Protein AF-A0A0U5K2H7-F1 (afdb_monomer_lite)

Sequence (181 aa):
MRWWHLIPIFSFIILRGQCFYCKQKISLYLPVIEFLSGIAFTTFLIYEPIHDLIILLFLTSLIFLTSTDFFSHVIYSYSLLGLFPITLLSIPQNYFYNLIFACILVVSLLLFATFTKTLGIGDIEFLFITCLIWGWYQTLLIIQWSSLIMLFIFVFTRKKKLPFIPALSLVTILCLFIQGC

Secondary structure (DSSP, 8-state):
--GGGG-HHHHHHHTTTB-TTT-PBPPTHHHHHHHHHHHHHHHHTTT-HHHHHHHHHHHHHHHHHHHHHHHHS---THHHHTTHHHHTTS--TTHHHHHHHHHHHHHHHHHHHHHHS-S-HHHHHHHHHHHHHH-HHHHHHHHHHHHHHHHHHHHHH--S---HHHHHHHHHHHHHHHH--

Foldseek 3Di:
DDPQLQQCLSCCVVVVQADPPPRDGHDPLLNVLVVLLVVLLVLVVPPDPLVSVLSNLLSSLLSVQVVCCVPPVDGDLVSLVVSVVSLVVPDDPCQVVLLVLLVVQLVVVVVVCVVPVQDDPVVSSNLSVCSNNPNDVLSVVLVVQLVVVVVVVCVVPVDPDDRSSSSSSVSVSVSSVVVSD

Structure (mmCIF, N/CA/C/O backbone):
data_AF-A0A0U5K2H7-F1
#
_entry.id   AF-A0A0U5K2H7-F1
#
loop_
_atom_site.group_PDB
_atom_site.id
_atom_site.type_symbol
_atom_site.label_atom_id
_atom_site.label_alt_id
_atom_site.label_comp_id
_atom_site.label_asym_id
_atom_site.label_entity_id
_atom_site.label_seq_id
_atom_site.pdbx_PDB_ins_code
_atom_site.Cartn_x
_atom_site.Cartn_y
_atom_site.Cartn_z
_atom_site.occupancy
_atom_site.B_iso_or_equiv
_atom_site.auth_seq_id
_atom_site.auth_comp_id
_atom_site.auth_asym_id
_atom_site.auth_atom_id
_atom_site.pdbx_PDB_model_num
ATOM 1 N N . MET A 1 1 ? -2.118 -22.823 14.299 1.00 48.50 1 MET A N 1
ATOM 2 C CA . MET A 1 1 ? -2.920 -22.001 13.366 1.00 48.50 1 MET A CA 1
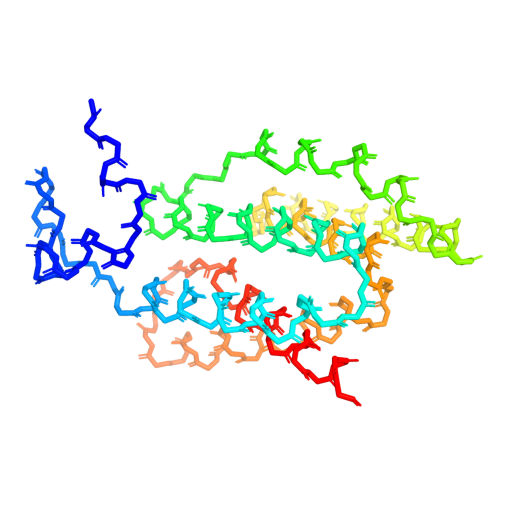ATOM 3 C C . MET A 1 1 ? -3.262 -22.851 12.149 1.00 48.50 1 MET A C 1
ATOM 5 O O . MET A 1 1 ? -2.353 -23.463 11.604 1.00 48.50 1 MET A O 1
ATOM 9 N N . ARG A 1 2 ? -4.538 -22.973 11.756 1.00 43.72 2 ARG A N 1
ATOM 10 C CA . ARG A 1 2 ? -4.912 -23.656 10.500 1.00 43.72 2 ARG A CA 1
ATOM 11 C C . ARG A 1 2 ? -4.717 -22.694 9.322 1.00 43.72 2 ARG A C 1
ATOM 13 O O . ARG A 1 2 ? -5.116 -21.540 9.414 1.00 43.72 2 ARG A O 1
ATOM 20 N N . TRP A 1 3 ? -4.142 -23.192 8.230 1.00 48.91 3 TRP A N 1
ATOM 21 C CA . TRP A 1 3 ? -3.757 -22.445 7.021 1.00 48.91 3 TRP A CA 1
ATOM 22 C C . TRP A 1 3 ? -4.916 -21.649 6.398 1.00 48.91 3 TRP A C 1
ATOM 24 O O . TRP A 1 3 ? -4.730 -20.548 5.902 1.00 48.91 3 TRP A O 1
ATOM 34 N N . TRP A 1 4 ? -6.138 -22.161 6.531 1.00 56.34 4 TRP A N 1
ATOM 35 C CA . TRP A 1 4 ? -7.368 -21.557 6.016 1.00 56.34 4 TRP A CA 1
ATOM 36 C C . TRP A 1 4 ? -7.758 -20.238 6.706 1.00 56.34 4 TRP A C 1
ATOM 38 O O . TRP A 1 4 ? -8.581 -19.501 6.178 1.00 56.34 4 TRP A O 1
ATOM 48 N N . HIS A 1 5 ? -7.180 -19.915 7.871 1.00 49.59 5 HIS A N 1
ATOM 49 C CA . HIS A 1 5 ? -7.386 -18.615 8.526 1.00 49.59 5 HIS A CA 1
ATOM 50 C C . HIS A 1 5 ? -6.568 -17.481 7.898 1.00 49.59 5 HIS A C 1
ATOM 52 O O . HIS A 1 5 ? -6.837 -16.323 8.194 1.00 49.59 5 HIS A O 1
ATOM 58 N N . LEU A 1 6 ? -5.579 -17.804 7.061 1.00 50.88 6 LEU A N 1
ATOM 59 C CA . LEU A 1 6 ? -4.718 -16.825 6.394 1.00 50.88 6 LEU A CA 1
ATOM 60 C C . LEU A 1 6 ? -5.315 -16.306 5.080 1.00 50.88 6 LEU A C 1
ATOM 62 O O . LEU A 1 6 ? -4.703 -15.448 4.460 1.00 50.88 6 LEU A O 1
ATOM 66 N N . ILE A 1 7 ? -6.478 -16.822 4.657 1.00 58.00 7 ILE A N 1
ATOM 67 C CA . ILE A 1 7 ? -7.188 -16.402 3.441 1.00 58.00 7 ILE A CA 1
ATOM 68 C C . ILE A 1 7 ? -8.432 -15.609 3.884 1.00 58.00 7 ILE A C 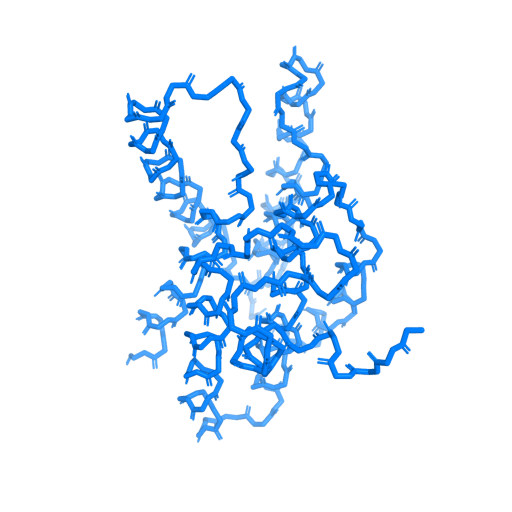1
ATOM 70 O O . ILE A 1 7 ? -9.434 -16.225 4.274 1.00 58.00 7 ILE A O 1
ATOM 74 N N . PRO A 1 8 ? -8.377 -14.265 3.937 1.00 58.19 8 PRO A N 1
ATOM 75 C CA . PRO A 1 8 ? -9.429 -13.445 4.531 1.00 58.19 8 PRO A CA 1
ATOM 76 C C . PRO A 1 8 ? -10.806 -13.614 3.869 1.00 58.19 8 PRO A C 1
ATOM 78 O O . PRO A 1 8 ? -11.785 -13.688 4.601 1.00 58.19 8 PRO A O 1
ATOM 81 N N . ILE A 1 9 ? -10.927 -13.787 2.548 1.00 63.50 9 ILE A N 1
ATOM 82 C CA . ILE A 1 9 ? -12.222 -14.033 1.875 1.00 63.50 9 ILE A CA 1
ATOM 83 C C . ILE A 1 9 ? -12.810 -15.374 2.301 1.00 63.50 9 ILE A C 1
ATOM 85 O O . ILE A 1 9 ? -13.967 -15.458 2.724 1.00 63.50 9 ILE A O 1
ATOM 89 N N . PHE A 1 10 ? -12.012 -16.437 2.196 1.00 61.78 10 PHE A N 1
ATOM 90 C CA . PHE A 1 10 ? -12.476 -17.792 2.486 1.00 61.78 10 PHE A CA 1
ATOM 91 C C . PHE A 1 10 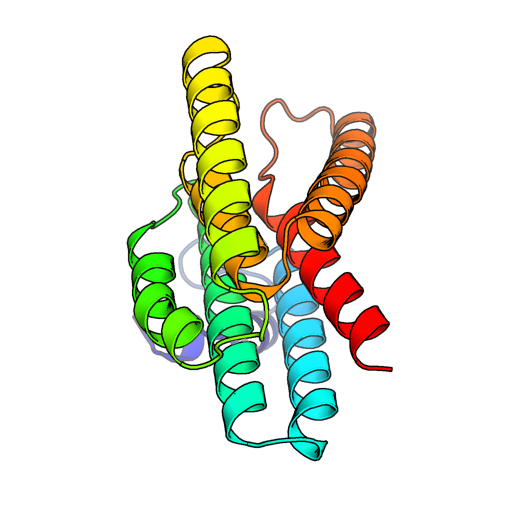? -12.832 -17.934 3.967 1.00 61.78 10 PHE A C 1
ATOM 93 O O . PHE A 1 10 ? -13.872 -18.491 4.321 1.00 61.78 10 PHE A O 1
ATOM 100 N N . SER A 1 11 ? -12.009 -17.353 4.839 1.00 59.97 11 SER A N 1
ATOM 101 C CA . SER A 1 11 ? -12.279 -17.296 6.270 1.00 59.97 11 SER A CA 1
ATOM 102 C C . SER A 1 11 ? -13.465 -16.378 6.602 1.00 59.97 11 SER A C 1
ATOM 104 O O . SER A 1 11 ? -14.282 -16.744 7.437 1.00 59.97 11 SER A O 1
ATOM 106 N N . PHE A 1 12 ? -13.672 -15.249 5.921 1.00 64.69 12 PHE A N 1
ATOM 107 C CA . PHE A 1 12 ? -14.841 -14.390 6.142 1.00 64.69 12 PHE A CA 1
ATOM 108 C C . PHE A 1 12 ? -16.156 -15.111 5.816 1.00 64.69 12 PHE A C 1
ATOM 110 O O . PHE A 1 12 ? -17.103 -15.034 6.603 1.00 64.69 12 PHE A O 1
ATOM 117 N N . ILE A 1 13 ? -16.206 -15.846 4.699 1.00 67.19 13 ILE A N 1
ATOM 118 C CA . ILE A 1 13 ? -17.388 -16.612 4.273 1.00 67.19 13 ILE A CA 1
ATOM 119 C C . ILE A 1 13 ? -17.659 -17.770 5.243 1.00 67.19 13 ILE A C 1
ATOM 121 O O . ILE A 1 13 ? -18.781 -17.922 5.728 1.00 67.19 13 ILE A O 1
ATOM 125 N N . ILE A 1 14 ? -16.629 -18.553 5.583 1.00 63.09 14 ILE A N 1
ATOM 126 C CA . ILE A 1 14 ? -16.757 -19.709 6.486 1.00 63.09 14 ILE A CA 1
ATOM 127 C C . ILE A 1 14 ? -17.110 -19.266 7.909 1.00 63.09 14 ILE A C 1
ATOM 129 O O . ILE A 1 14 ? -17.914 -19.911 8.583 1.00 63.09 14 ILE A O 1
ATOM 133 N N . LEU A 1 15 ? -16.538 -18.155 8.370 1.00 62.62 15 LEU A N 1
ATOM 134 C CA . LEU A 1 15 ? -16.737 -17.655 9.724 1.00 62.62 15 LEU A CA 1
ATOM 135 C C . LEU A 1 15 ? -17.829 -16.580 9.846 1.00 62.62 15 LEU A C 1
ATOM 137 O O . LEU A 1 15 ? -17.969 -15.966 10.905 1.00 62.62 15 LEU A O 1
ATOM 141 N N . ARG A 1 16 ? -18.628 -16.365 8.787 1.00 64.44 16 ARG A N 1
ATOM 142 C CA . ARG A 1 16 ? -19.750 -15.403 8.741 1.00 64.44 16 ARG A CA 1
ATOM 143 C C . ARG A 1 16 ? -19.369 -14.009 9.263 1.00 64.44 16 ARG A C 1
ATOM 145 O O . ARG A 1 16 ? -20.122 -13.373 10.001 1.00 64.44 16 ARG A O 1
ATOM 152 N N . GLY A 1 17 ? -18.173 -13.550 8.904 1.00 60.66 17 GLY A N 1
ATOM 153 C CA . GLY A 1 17 ? -17.656 -12.237 9.281 1.00 60.66 17 GLY A CA 1
ATOM 154 C C . GLY A 1 17 ? -17.244 -12.070 10.745 1.00 60.66 17 GLY A C 1
ATOM 155 O O . GLY A 1 17 ? -17.169 -10.937 11.223 1.00 60.66 17 GLY A O 1
ATOM 156 N N . GLN A 1 18 ? -16.961 -13.156 11.472 1.00 61.28 18 GLN A N 1
ATOM 157 C CA . GLN A 1 18 ? -16.431 -13.102 12.840 1.00 61.28 18 GLN A CA 1
ATOM 158 C C . GLN A 1 18 ? -15.131 -13.901 12.964 1.00 61.28 18 GLN A C 1
ATOM 160 O O . GLN A 1 18 ? -15.014 -14.998 12.440 1.00 61.28 18 GLN A O 1
ATOM 165 N N . CYS A 1 19 ? -14.129 -13.380 13.672 1.00 64.69 19 CYS A N 1
ATOM 166 C CA . CYS A 1 19 ? -12.894 -14.131 13.913 1.00 64.69 19 CYS A CA 1
ATOM 167 C C . CYS A 1 19 ? -13.164 -15.376 14.787 1.00 64.69 19 CYS A C 1
ATOM 169 O O . CYS A 1 19 ? -13.828 -15.269 15.816 1.00 64.69 19 CYS A O 1
ATOM 171 N N . PHE A 1 20 ? -12.601 -16.539 14.427 1.00 56.91 20 PHE A N 1
ATOM 172 C CA . PHE A 1 20 ? -12.792 -17.811 15.150 1.00 56.91 20 PHE A CA 1
ATOM 173 C C . PHE A 1 20 ? -12.400 -17.720 16.627 1.00 56.91 20 PHE A C 1
ATOM 175 O O . PHE A 1 20 ? -13.109 -18.200 17.505 1.00 56.91 20 PHE A O 1
ATOM 182 N N . TYR A 1 21 ? -11.239 -17.109 16.873 1.00 57.16 21 TYR A N 1
ATOM 183 C CA . TYR A 1 21 ? -10.605 -17.058 18.185 1.00 57.16 21 TYR A CA 1
ATOM 184 C C . TYR A 1 21 ? -11.088 -15.857 18.996 1.00 57.16 21 TYR A C 1
ATOM 186 O O . TYR A 1 21 ? -11.354 -15.977 20.188 1.00 57.16 21 TYR A O 1
ATOM 194 N N . CYS A 1 22 ? -11.233 -14.703 18.344 1.00 63.62 22 CYS A N 1
ATOM 195 C CA . CYS A 1 22 ? -11.463 -13.433 19.032 1.00 63.62 22 CYS A CA 1
ATOM 196 C C . CYS A 1 22 ? -12.937 -12.995 19.020 1.00 63.62 22 CYS A C 1
ATOM 198 O O . CYS A 1 22 ? -13.276 -12.015 19.676 1.00 63.62 22 CYS A O 1
ATOM 200 N N . LYS A 1 23 ? -13.798 -13.648 18.218 1.00 61.16 23 LYS A N 1
ATOM 201 C CA . LYS A 1 23 ? -15.206 -13.280 17.936 1.00 61.16 23 LYS A CA 1
ATOM 202 C C . LYS A 1 23 ? -15.449 -11.824 17.507 1.00 61.16 23 LYS A C 1
ATOM 204 O O . LYS A 1 23 ? -16.594 -11.391 17.394 1.00 61.16 23 LYS A O 1
ATOM 209 N N . GLN A 1 24 ? -14.396 -11.058 17.233 1.00 63.06 24 GLN A N 1
ATOM 210 C CA . GLN A 1 24 ? -14.516 -9.711 16.691 1.00 63.06 24 GLN A CA 1
ATOM 211 C C . GLN A 1 24 ? -15.080 -9.752 15.273 1.00 63.06 24 GLN A C 1
ATOM 213 O O . GLN A 1 24 ? -14.739 -10.635 14.481 1.00 63.06 24 GLN A O 1
ATOM 218 N N . LYS A 1 25 ? -15.932 -8.769 14.962 1.00 63.16 25 LYS A N 1
ATOM 219 C CA . LYS A 1 25 ? -16.461 -8.563 13.614 1.00 63.16 25 LYS A CA 1
ATOM 220 C C . LYS A 1 25 ? -15.324 -8.147 12.686 1.00 63.16 25 LYS A C 1
ATOM 222 O O . LYS A 1 25 ? -14.645 -7.156 12.945 1.00 63.16 25 LYS A O 1
ATOM 227 N N . ILE A 1 26 ? -15.149 -8.902 11.612 1.00 65.62 26 ILE A N 1
ATOM 228 C CA . ILE A 1 26 ? -14.211 -8.588 10.539 1.00 65.62 26 ILE A CA 1
ATOM 229 C C . ILE A 1 26 ? -14.859 -7.498 9.685 1.00 65.62 26 ILE A C 1
ATOM 231 O O . ILE A 1 26 ? -16.040 -7.596 9.342 1.00 65.62 26 ILE A O 1
ATOM 235 N N . SER A 1 27 ? -14.127 -6.429 9.375 1.00 67.38 27 SER A N 1
ATOM 236 C CA . SER A 1 27 ? -14.658 -5.384 8.503 1.00 67.38 27 SER A CA 1
ATOM 237 C C . SER A 1 27 ? -14.799 -5.913 7.076 1.00 67.38 27 SER A C 1
ATOM 239 O O . SER A 1 27 ? -13.935 -6.631 6.582 1.00 67.38 27 SER A O 1
ATOM 241 N N . LEU A 1 28 ? -15.878 -5.517 6.391 1.00 67.81 28 LEU A N 1
ATOM 242 C CA . LEU A 1 28 ? -16.112 -5.844 4.974 1.00 67.81 28 LEU A CA 1
ATOM 243 C C . LEU A 1 28 ? -15.032 -5.280 4.040 1.00 67.81 28 LEU A C 1
ATOM 245 O O . LEU A 1 28 ? -14.942 -5.659 2.882 1.00 67.81 28 LEU A O 1
ATOM 249 N N . TYR A 1 29 ? -14.198 -4.386 4.552 1.00 66.88 29 TYR A N 1
ATOM 250 C CA . TYR A 1 29 ? -13.118 -3.752 3.824 1.00 66.88 29 TYR A CA 1
ATOM 251 C C . TYR A 1 29 ? -12.045 -4.742 3.337 1.00 66.88 29 TYR A C 1
ATOM 253 O O . TYR A 1 29 ? -11.622 -4.685 2.186 1.00 66.88 29 TYR A O 1
ATOM 261 N N . LEU A 1 30 ? -11.652 -5.686 4.196 1.00 67.69 30 LEU A N 1
ATOM 262 C CA . LEU A 1 30 ? -10.643 -6.708 3.897 1.00 67.69 30 LEU A CA 1
ATOM 263 C C . LEU A 1 30 ? -11.053 -7.650 2.753 1.00 67.69 30 LEU A C 1
ATOM 265 O O . LEU A 1 30 ? -10.292 -7.756 1.793 1.00 67.69 30 LEU A O 1
ATOM 269 N N . PRO A 1 31 ? -12.245 -8.287 2.786 1.00 70.25 31 PRO A N 1
ATOM 270 C CA . PRO A 1 31 ? -12.669 -9.139 1.681 1.00 70.25 31 PRO A CA 1
ATOM 271 C C . PRO A 1 31 ? -12.871 -8.351 0.380 1.00 70.25 31 PRO A C 1
ATOM 273 O O . PRO A 1 31 ? -12.675 -8.912 -0.691 1.00 70.25 31 PRO A O 1
ATOM 276 N N . VAL A 1 32 ? -13.211 -7.056 0.442 1.00 74.81 32 VAL A N 1
ATOM 277 C CA . VAL A 1 32 ? -13.309 -6.204 -0.757 1.00 74.81 32 VAL A CA 1
ATOM 278 C C . VAL A 1 32 ? -11.935 -5.954 -1.386 1.00 74.81 32 VAL A C 1
ATOM 280 O O . VAL A 1 32 ? -11.808 -6.104 -2.598 1.00 74.81 32 VAL A O 1
ATOM 283 N N . ILE A 1 33 ? -10.901 -5.625 -0.601 1.00 71.00 33 ILE A N 1
ATOM 284 C CA . ILE A 1 33 ? -9.525 -5.481 -1.121 1.00 71.00 33 ILE A CA 1
ATOM 285 C C . ILE A 1 33 ? -9.041 -6.779 -1.755 1.00 71.00 33 ILE A C 1
ATOM 287 O O . ILE A 1 33 ? -8.479 -6.768 -2.849 1.00 71.00 33 ILE A O 1
ATOM 291 N N . GLU A 1 34 ? -9.234 -7.899 -1.067 1.00 72.31 34 GLU A N 1
ATOM 292 C CA . GLU A 1 34 ? -8.769 -9.199 -1.545 1.00 72.31 34 GLU A CA 1
ATOM 293 C C . GLU A 1 34 ? -9.509 -9.611 -2.829 1.00 72.31 34 GLU A C 1
ATOM 295 O O . GLU A 1 34 ? -8.918 -10.173 -3.746 1.00 72.31 34 GLU A O 1
ATOM 300 N N . PHE A 1 35 ? -10.790 -9.252 -2.954 1.00 77.06 35 PHE A N 1
ATOM 301 C CA . PHE A 1 35 ? -11.555 -9.511 -4.168 1.00 77.06 35 PHE A CA 1
ATOM 302 C C . PHE A 1 35 ? -11.090 -8.624 -5.330 1.00 77.06 35 PHE A C 1
ATOM 304 O O . PHE A 1 35 ? -10.869 -9.120 -6.431 1.00 77.06 35 PHE A O 1
ATOM 311 N N . LEU A 1 36 ? -10.885 -7.325 -5.084 1.00 77.31 36 LEU A N 1
ATOM 312 C CA . LEU A 1 36 ? -10.402 -6.385 -6.100 1.00 77.31 36 LEU A CA 1
ATOM 313 C C . LEU A 1 36 ? -8.989 -6.725 -6.583 1.00 77.31 36 LEU A C 1
ATOM 315 O O . LEU A 1 36 ? -8.713 -6.638 -7.774 1.00 77.31 36 LEU A O 1
ATOM 319 N N . SER A 1 37 ? -8.105 -7.141 -5.679 1.00 72.31 37 SER A N 1
ATOM 320 C CA . SER A 1 37 ? -6.759 -7.606 -6.034 1.00 72.31 37 SER A CA 1
ATOM 321 C C . SER A 1 37 ? -6.786 -8.932 -6.799 1.00 72.31 37 SER A C 1
ATOM 323 O O . SER A 1 37 ? -6.024 -9.088 -7.750 1.00 72.31 37 SER A O 1
ATOM 325 N N . GLY A 1 38 ? -7.703 -9.848 -6.463 1.00 72.81 38 GLY A N 1
ATOM 326 C CA . GLY A 1 38 ? -7.961 -11.052 -7.254 1.00 72.81 38 GLY A CA 1
ATOM 327 C C . GLY A 1 38 ? -8.426 -10.737 -8.680 1.00 72.81 38 GLY A C 1
ATOM 328 O O . GLY A 1 38 ? -7.905 -11.315 -9.632 1.00 72.81 38 GLY A O 1
ATOM 329 N N . ILE A 1 39 ? -9.344 -9.775 -8.846 1.00 76.81 39 ILE A N 1
ATOM 330 C CA . ILE A 1 39 ? -9.773 -9.308 -10.175 1.00 76.81 39 ILE A CA 1
ATOM 331 C C . ILE A 1 39 ? -8.596 -8.687 -10.926 1.00 76.81 39 ILE A C 1
ATOM 333 O O . ILE A 1 39 ? -8.353 -9.073 -12.068 1.00 76.81 39 ILE A O 1
ATOM 337 N N . ALA A 1 40 ? -7.846 -7.784 -10.282 1.00 71.12 40 ALA A N 1
ATOM 338 C CA . ALA A 1 40 ? -6.682 -7.142 -10.887 1.00 71.12 40 ALA A CA 1
ATOM 339 C C . ALA A 1 40 ? -5.701 -8.199 -11.411 1.00 71.12 40 ALA A C 1
ATOM 341 O O . ALA A 1 40 ? -5.263 -8.141 -12.555 1.00 71.12 40 ALA A O 1
ATOM 342 N N . PHE A 1 41 ? -5.430 -9.238 -10.623 1.00 71.25 41 PHE A N 1
ATOM 343 C CA . PHE A 1 41 ? -4.578 -10.335 -11.063 1.00 71.25 41 PHE A CA 1
ATOM 344 C C . PHE A 1 41 ? -5.117 -11.054 -12.308 1.00 71.25 41 PHE A C 1
ATOM 346 O O . PHE A 1 41 ? -4.377 -11.248 -13.271 1.00 71.25 41 PHE A O 1
ATOM 353 N N . THR A 1 42 ? -6.406 -11.411 -12.329 1.00 71.75 42 THR A N 1
ATOM 354 C CA . THR A 1 42 ? -6.999 -12.081 -13.500 1.00 71.75 42 THR A CA 1
ATOM 355 C C . THR A 1 42 ? -6.976 -11.224 -14.762 1.00 71.75 42 THR A C 1
ATOM 357 O O . THR A 1 42 ? -6.852 -11.775 -15.851 1.00 71.75 42 THR A O 1
ATOM 360 N N . THR A 1 43 ? -7.063 -9.896 -14.633 1.00 71.00 43 THR A N 1
ATOM 361 C CA . THR A 1 43 ? -6.984 -8.982 -15.778 1.00 71.00 43 THR A CA 1
ATOM 362 C C . THR A 1 43 ? -5.560 -8.818 -16.305 1.00 71.00 43 THR A C 1
ATOM 364 O O . THR A 1 43 ? -5.388 -8.652 -17.508 1.00 71.00 43 THR A O 1
ATOM 367 N N . PHE A 1 44 ? -4.542 -8.899 -15.439 1.00 66.56 44 PHE A N 1
ATOM 368 C CA . PHE A 1 44 ? -3.142 -8.715 -15.843 1.00 66.56 44 PHE A CA 1
ATOM 369 C C . PHE A 1 44 ? -2.499 -9.968 -16.449 1.00 66.56 44 PHE A C 1
ATOM 371 O O . PHE A 1 44 ? -1.702 -9.813 -17.364 1.00 66.56 44 PHE A O 1
ATOM 378 N N . LEU A 1 45 ? -2.942 -11.177 -16.067 1.00 67.19 45 LEU A N 1
ATOM 379 C CA . LEU A 1 45 ? -2.448 -12.492 -16.540 1.00 67.19 45 LEU A CA 1
ATOM 380 C C . LEU A 1 45 ? -2.393 -12.717 -18.071 1.00 67.19 45 LEU A C 1
ATOM 382 O O . LEU A 1 45 ? -1.995 -13.789 -18.529 1.00 67.19 45 LEU A O 1
ATOM 386 N N . ILE A 1 46 ? -2.870 -11.762 -18.864 1.00 63.97 46 ILE A N 1
ATOM 387 C CA . ILE A 1 46 ? -3.046 -11.864 -20.311 1.00 63.97 46 ILE A CA 1
ATOM 388 C C . ILE A 1 46 ? -1.835 -11.283 -21.068 1.00 63.97 46 ILE A C 1
ATOM 390 O O . ILE A 1 46 ? -1.652 -11.611 -22.240 1.00 63.97 46 ILE A O 1
ATOM 394 N N . TYR A 1 47 ? -0.997 -10.456 -20.428 1.00 60.94 47 TYR A N 1
ATOM 395 C CA . TYR A 1 47 ? 0.012 -9.652 -21.128 1.00 60.94 47 TYR A CA 1
ATOM 396 C C . TYR A 1 47 ? 1.429 -10.244 -21.081 1.00 60.94 47 TYR A C 1
ATOM 398 O O . TYR A 1 47 ? 1.970 -10.544 -22.144 1.00 60.94 47 TYR A O 1
ATOM 406 N N . GLU A 1 48 ? 2.037 -10.449 -19.901 1.00 63.28 48 GLU A N 1
ATOM 407 C CA . GLU A 1 48 ? 3.395 -11.014 -19.787 1.00 63.28 48 GLU A CA 1
ATOM 408 C C . GLU A 1 48 ? 3.652 -11.756 -18.455 1.00 63.28 48 GLU A C 1
ATOM 410 O O . GLU A 1 48 ? 3.657 -11.141 -17.387 1.00 63.28 48 GLU A O 1
ATOM 415 N N . PRO A 1 49 ? 4.057 -13.042 -18.480 1.00 63.97 49 PRO A N 1
ATOM 416 C CA . PRO A 1 49 ? 4.095 -13.888 -17.282 1.00 63.97 49 PRO A CA 1
ATOM 417 C C . PRO A 1 49 ? 5.082 -13.426 -16.197 1.00 63.97 49 PRO A C 1
ATOM 419 O O . PRO A 1 49 ? 4.879 -13.709 -15.017 1.00 63.97 49 PRO A O 1
ATOM 422 N N . ILE A 1 50 ? 6.166 -12.734 -16.570 1.00 63.75 50 ILE A N 1
ATOM 423 C CA . ILE A 1 50 ? 7.190 -12.272 -15.620 1.00 63.75 50 ILE A CA 1
ATOM 424 C C . ILE A 1 50 ? 6.732 -10.988 -14.920 1.00 63.75 50 ILE A C 1
ATOM 426 O O . ILE A 1 50 ? 6.841 -10.896 -13.699 1.00 63.75 50 ILE A O 1
ATOM 430 N N . HIS A 1 51 ? 6.182 -10.02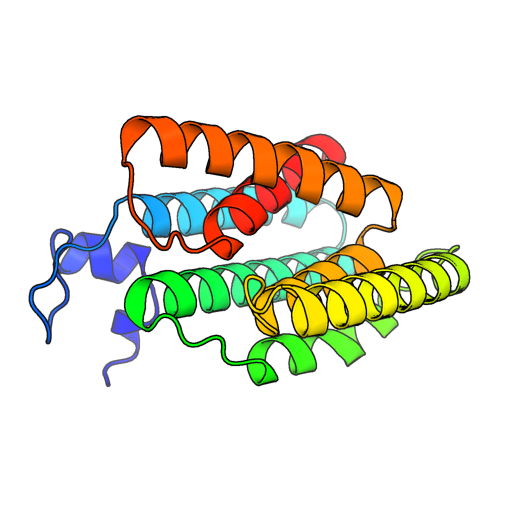2 -15.661 1.00 65.19 51 HIS A N 1
ATOM 431 C CA . HIS A 1 51 ? 5.613 -8.805 -15.078 1.00 65.19 51 HIS A CA 1
ATOM 432 C C . HIS A 1 51 ? 4.386 -9.118 -14.205 1.00 65.19 51 HIS A C 1
ATOM 434 O O . HIS A 1 51 ? 4.250 -8.559 -13.112 1.00 65.19 51 HIS A O 1
ATOM 440 N N . ASP A 1 52 ? 3.568 -10.087 -14.614 1.00 64.38 52 ASP A N 1
ATOM 441 C CA . ASP A 1 52 ? 2.373 -10.515 -13.883 1.00 64.38 52 ASP A CA 1
ATOM 442 C C . ASP A 1 52 ? 2.706 -11.146 -12.523 1.00 64.38 52 ASP A C 1
ATOM 444 O O . ASP A 1 52 ? 2.016 -10.902 -11.530 1.00 64.38 52 ASP A O 1
ATOM 448 N N . LEU A 1 53 ? 3.806 -11.906 -12.432 1.00 64.94 53 LEU A N 1
ATOM 449 C CA . LEU A 1 53 ? 4.291 -12.478 -11.168 1.00 64.94 53 LEU A CA 1
ATOM 450 C C . LEU A 1 53 ? 4.718 -11.400 -10.163 1.00 64.94 53 LEU A C 1
ATOM 452 O O . LEU A 1 53 ? 4.498 -11.549 -8.961 1.00 64.94 53 LEU A O 1
ATOM 456 N N . ILE A 1 54 ? 5.312 -10.307 -10.643 1.00 66.12 54 ILE A N 1
ATOM 457 C CA . ILE A 1 54 ? 5.773 -9.196 -9.800 1.00 66.12 54 ILE A CA 1
ATOM 458 C C . ILE A 1 54 ? 4.576 -8.429 -9.243 1.00 66.12 54 ILE A C 1
ATOM 460 O O . ILE A 1 54 ? 4.519 -8.153 -8.044 1.00 66.12 54 ILE A O 1
ATOM 464 N N . ILE A 1 55 ? 3.586 -8.154 -10.095 1.00 66.56 55 ILE A N 1
ATOM 465 C CA . ILE A 1 55 ? 2.325 -7.522 -9.697 1.00 66.56 55 ILE A CA 1
ATOM 466 C C . ILE A 1 55 ? 1.577 -8.416 -8.698 1.00 66.56 55 ILE A C 1
ATOM 468 O O . ILE A 1 55 ? 1.089 -7.918 -7.685 1.00 66.56 55 ILE A O 1
ATOM 472 N N . LEU A 1 56 ? 1.547 -9.736 -8.911 1.00 67.75 56 LEU A N 1
ATOM 473 C CA . LEU A 1 56 ? 0.940 -10.699 -7.987 1.00 67.75 56 LEU A CA 1
ATOM 474 C C . LEU A 1 56 ? 1.623 -10.698 -6.612 1.00 67.75 56 LEU A C 1
ATOM 476 O O . LEU A 1 56 ? 0.951 -10.633 -5.579 1.00 67.75 56 LEU A O 1
ATOM 480 N N . LEU A 1 57 ? 2.953 -10.774 -6.573 1.00 67.38 57 LEU A N 1
ATOM 481 C CA . LEU A 1 57 ? 3.711 -10.757 -5.318 1.00 67.38 57 LEU A CA 1
ATOM 482 C C . LEU A 1 57 ? 3.530 -9.425 -4.580 1.00 67.38 57 LEU A C 1
ATOM 484 O O . LEU A 1 57 ? 3.344 -9.402 -3.363 1.00 67.38 57 LEU A O 1
ATOM 488 N N . PHE A 1 58 ? 3.484 -8.318 -5.319 1.00 70.50 58 PHE A N 1
ATOM 489 C CA . PHE A 1 58 ? 3.191 -7.012 -4.752 1.00 70.50 58 PHE A CA 1
ATOM 490 C C . PHE A 1 58 ? 1.768 -6.944 -4.174 1.00 70.50 58 PHE A C 1
ATOM 492 O O . PHE A 1 58 ? 1.598 -6.594 -3.006 1.00 70.50 58 PHE A O 1
ATOM 499 N N . LEU A 1 59 ? 0.745 -7.359 -4.927 1.00 66.25 59 LEU A N 1
ATOM 500 C CA . LEU A 1 59 ? -0.651 -7.378 -4.475 1.00 66.25 59 LEU A CA 1
ATOM 501 C C . LEU A 1 59 ? -0.861 -8.283 -3.254 1.00 66.25 59 LEU A C 1
ATOM 503 O O . LEU A 1 59 ? -1.546 -7.896 -2.310 1.00 66.25 59 LEU A O 1
ATOM 507 N N . THR A 1 60 ? -0.241 -9.462 -3.224 1.00 64.06 60 THR A N 1
ATOM 508 C CA . THR A 1 60 ? -0.345 -10.387 -2.081 1.00 64.06 60 THR A CA 1
ATOM 509 C C . THR A 1 60 ? 0.322 -9.831 -0.824 1.00 64.06 60 THR A C 1
ATOM 511 O O . THR A 1 60 ? -0.252 -9.924 0.263 1.00 64.06 60 THR A O 1
ATOM 514 N N . SER A 1 61 ? 1.476 -9.169 -0.958 1.00 66.31 61 SER A N 1
ATOM 515 C CA . SER A 1 61 ? 2.117 -8.464 0.160 1.00 66.31 61 SER A CA 1
ATOM 516 C C . SER A 1 61 ? 1.259 -7.306 0.685 1.00 66.31 61 SER A C 1
ATOM 518 O O . SER A 1 61 ? 1.131 -7.116 1.894 1.00 66.31 61 SER A O 1
ATOM 520 N N . LEU A 1 62 ? 0.585 -6.592 -0.221 1.00 65.56 62 LEU A N 1
ATOM 521 C CA . LEU A 1 62 ? -0.345 -5.506 0.070 1.00 65.56 62 LEU A CA 1
ATOM 522 C C . LEU A 1 62 ? -1.543 -5.978 0.899 1.00 65.56 62 LEU A C 1
ATOM 524 O O . LEU A 1 62 ? -1.896 -5.372 1.913 1.00 65.56 62 LEU A O 1
ATOM 528 N N . ILE A 1 63 ? -2.156 -7.088 0.490 1.00 63.03 63 ILE A N 1
ATOM 529 C CA . ILE A 1 63 ? -3.260 -7.720 1.223 1.00 63.03 63 ILE A CA 1
ATOM 530 C C . ILE A 1 63 ? -2.776 -8.178 2.604 1.00 63.03 63 ILE A C 1
ATOM 532 O O . ILE A 1 63 ? -3.468 -7.989 3.604 1.00 63.03 63 ILE A O 1
ATOM 536 N N . PHE A 1 64 ? -1.561 -8.726 2.691 1.00 66.25 64 PHE A N 1
ATOM 537 C CA . PHE A 1 64 ? -0.987 -9.141 3.966 1.00 66.25 64 PHE A CA 1
ATOM 538 C C . PHE A 1 64 ? -0.799 -7.951 4.920 1.00 66.25 64 PHE A C 1
ATOM 540 O O . PHE A 1 64 ? -1.292 -8.000 6.047 1.00 66.25 64 PHE A O 1
ATOM 547 N N . LEU A 1 65 ? -0.194 -6.852 4.462 1.00 64.88 65 LEU A N 1
ATOM 548 C CA . LEU A 1 65 ? 0.027 -5.646 5.272 1.00 64.88 65 LEU A CA 1
ATOM 549 C C . LEU A 1 65 ? -1.282 -5.019 5.746 1.00 64.88 65 LEU A C 1
ATOM 551 O O . LEU A 1 65 ? -1.463 -4.802 6.942 1.00 64.88 65 LEU A O 1
ATOM 555 N N . THR A 1 66 ? -2.231 -4.815 4.829 1.00 63.81 66 THR A N 1
ATOM 556 C CA . THR A 1 66 ? -3.553 -4.258 5.159 1.00 63.81 66 THR A CA 1
ATOM 557 C C . THR A 1 66 ? -4.294 -5.116 6.181 1.00 63.81 66 THR A C 1
ATOM 559 O O . THR A 1 66 ? -4.948 -4.578 7.079 1.00 63.81 66 THR A O 1
ATOM 562 N N . SER A 1 67 ? -4.154 -6.443 6.094 1.00 59.09 67 SER A N 1
ATOM 563 C CA . SER A 1 67 ? -4.701 -7.359 7.090 1.00 59.09 67 SER A CA 1
ATOM 564 C C . SER A 1 67 ? -4.033 -7.196 8.453 1.00 59.09 67 SER A C 1
ATOM 566 O O . SER A 1 67 ? -4.732 -7.076 9.460 1.00 59.09 67 SER A O 1
ATOM 568 N N . THR A 1 68 ? -2.703 -7.097 8.507 1.00 60.50 68 THR A N 1
ATOM 569 C CA . THR A 1 68 ? -1.990 -6.902 9.774 1.00 60.50 68 THR A CA 1
ATOM 570 C C . THR A 1 68 ? -2.319 -5.553 10.412 1.00 60.50 68 THR A C 1
ATOM 572 O O . THR A 1 68 ? -2.669 -5.508 11.588 1.00 60.50 68 THR A O 1
ATOM 575 N N . ASP A 1 69 ? -2.362 -4.465 9.644 1.00 62.00 69 ASP A N 1
ATOM 576 C CA . ASP A 1 69 ? -2.692 -3.141 10.173 1.00 62.00 69 ASP A CA 1
ATOM 577 C C . ASP A 1 69 ? -4.088 -3.041 10.759 1.00 62.00 69 ASP A C 1
ATOM 579 O O . ASP A 1 69 ? -4.284 -2.416 11.806 1.00 62.00 69 ASP A O 1
ATOM 583 N N . PHE A 1 70 ? -5.067 -3.652 10.092 1.00 58.78 70 PHE A N 1
ATOM 584 C CA . PHE A 1 70 ? -6.451 -3.586 10.536 1.00 58.78 70 PHE A CA 1
ATOM 585 C C . PHE A 1 70 ? -6.670 -4.346 11.851 1.00 58.78 70 PHE A C 1
ATOM 587 O O . PHE A 1 70 ? -7.489 -3.925 12.670 1.00 58.78 70 PHE A O 1
ATOM 594 N N . PHE A 1 71 ? -5.958 -5.459 12.059 1.00 54.97 71 PHE A N 1
ATOM 595 C CA . PHE A 1 71 ? -6.155 -6.326 13.222 1.00 54.97 71 PHE A CA 1
ATOM 596 C C . PHE A 1 71 ? -5.220 -6.026 14.395 1.00 54.97 71 PHE A C 1
ATOM 598 O O . PHE A 1 71 ? -5.669 -6.086 15.540 1.00 54.97 71 PHE A O 1
ATOM 605 N N . SER A 1 72 ? -3.941 -5.732 14.150 1.00 52.78 72 SER A N 1
ATOM 606 C CA . SER A 1 72 ? -2.941 -5.589 15.216 1.00 52.78 72 SER A CA 1
ATOM 607 C C . SER A 1 72 ? -2.399 -4.172 15.388 1.00 52.78 72 SER A C 1
ATOM 609 O O . SER A 1 72 ? -1.732 -3.937 16.392 1.00 52.78 72 SER A O 1
ATOM 611 N N . HIS A 1 73 ? -2.671 -3.225 14.474 1.00 55.62 73 HIS A N 1
ATOM 612 C CA . HIS A 1 73 ? -2.006 -1.907 14.435 1.00 55.62 73 HIS A CA 1
ATOM 613 C C . HIS A 1 73 ? -0.463 -1.993 14.468 1.00 55.62 73 HIS A C 1
ATOM 615 O O . HIS A 1 73 ? 0.214 -1.037 14.849 1.00 55.62 73 HIS A O 1
ATOM 621 N N . VAL A 1 74 ? 0.094 -3.152 14.109 1.00 53.81 74 VAL A N 1
ATOM 622 C CA . VAL A 1 74 ? 1.530 -3.423 14.075 1.00 53.81 74 VAL A CA 1
ATOM 623 C C . VAL A 1 74 ? 1.876 -3.805 12.650 1.00 53.81 74 VAL A C 1
ATOM 625 O O . VAL A 1 74 ? 1.390 -4.816 12.143 1.00 53.81 74 VAL A O 1
ATOM 628 N N . ILE A 1 75 ? 2.738 -3.001 12.035 1.00 57.62 75 ILE A N 1
ATOM 629 C CA . ILE A 1 75 ? 3.222 -3.235 10.680 1.00 57.62 75 ILE A CA 1
ATOM 630 C C . ILE A 1 75 ? 4.490 -4.080 10.767 1.00 57.62 75 ILE A C 1
ATOM 632 O O . ILE A 1 75 ? 5.459 -3.691 11.422 1.00 57.62 75 ILE A O 1
ATOM 636 N N . TYR A 1 76 ? 4.489 -5.244 10.117 1.00 57.25 76 TYR A N 1
ATOM 637 C CA . TYR A 1 76 ? 5.667 -6.104 10.017 1.00 57.25 76 TYR A CA 1
ATOM 638 C C . TYR A 1 76 ? 6.448 -5.797 8.731 1.00 57.25 76 TYR A C 1
ATOM 640 O O . TYR A 1 76 ? 6.228 -6.421 7.688 1.00 57.25 76 TYR A O 1
ATOM 648 N N . SER A 1 77 ? 7.406 -4.875 8.846 1.00 57.16 77 SER A N 1
ATOM 649 C CA . SER A 1 77 ? 8.317 -4.403 7.787 1.00 57.16 77 SER A CA 1
ATOM 650 C C . SER A 1 77 ? 9.024 -5.509 6.987 1.00 57.16 77 SER A C 1
ATOM 652 O O . SER A 1 77 ? 9.298 -5.371 5.797 1.00 57.16 77 SER A O 1
ATOM 654 N N . TYR A 1 78 ? 9.288 -6.663 7.609 1.00 58.34 78 TYR A N 1
ATOM 655 C CA . TYR A 1 78 ? 9.990 -7.784 6.967 1.00 58.34 78 TYR A CA 1
ATOM 656 C C . TYR A 1 78 ? 9.251 -8.388 5.763 1.00 58.34 78 TYR A C 1
ATOM 658 O O . TYR A 1 78 ? 9.896 -8.950 4.881 1.00 58.34 78 TYR A O 1
ATOM 666 N N . SER A 1 79 ? 7.921 -8.261 5.700 1.00 60.44 79 SER A N 1
ATOM 667 C CA . SER A 1 79 ? 7.125 -8.754 4.564 1.00 60.44 79 SER A CA 1
ATOM 668 C C . SER A 1 79 ? 7.365 -7.956 3.274 1.00 60.44 79 SER A C 1
ATOM 670 O O . SER A 1 79 ? 7.310 -8.515 2.182 1.00 60.44 79 SER A O 1
ATOM 672 N N . LEU A 1 80 ? 7.708 -6.672 3.405 1.00 61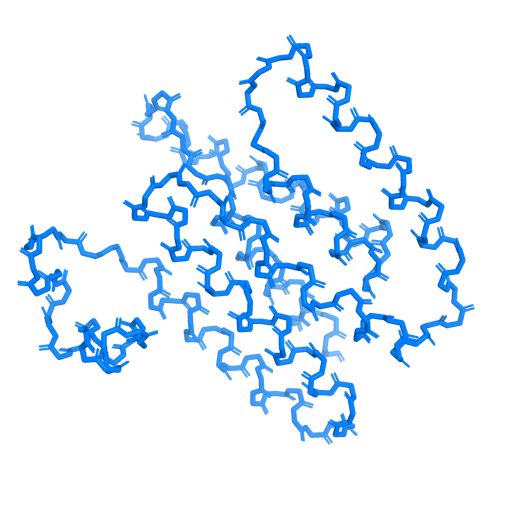.28 80 LEU A N 1
ATOM 673 C CA . LEU A 1 80 ? 7.999 -5.755 2.301 1.00 61.28 80 LEU A CA 1
ATOM 674 C C . LEU A 1 80 ? 9.442 -5.891 1.792 1.00 61.28 80 LEU A C 1
ATOM 676 O O . LEU A 1 80 ? 9.690 -5.776 0.593 1.00 61.28 80 LEU A O 1
ATOM 680 N N . LEU A 1 81 ? 10.392 -6.214 2.678 1.00 59.78 81 LEU A N 1
ATOM 681 C CA . LEU A 1 81 ? 11.802 -6.456 2.330 1.00 59.78 81 LEU A CA 1
ATOM 682 C C . LEU A 1 81 ? 11.988 -7.596 1.313 1.00 59.78 81 LEU A C 1
ATOM 684 O O . LEU A 1 81 ? 12.905 -7.544 0.496 1.00 59.78 81 LEU A O 1
ATOM 688 N N . GLY A 1 82 ? 11.101 -8.597 1.317 1.00 62.31 82 GLY A N 1
ATOM 689 C CA . GLY A 1 82 ? 11.121 -9.698 0.348 1.00 62.31 82 GLY A CA 1
ATOM 690 C C . GLY A 1 82 ? 10.834 -9.277 -1.101 1.00 62.31 82 GLY A C 1
ATOM 691 O O . GLY A 1 82 ? 11.216 -9.994 -2.020 1.00 62.31 82 GLY A O 1
ATOM 692 N N . LEU A 1 83 ? 10.214 -8.110 -1.319 1.00 62.88 83 LEU A N 1
ATOM 693 C CA . LEU A 1 83 ? 9.881 -7.584 -2.654 1.00 62.88 83 LEU A CA 1
ATOM 694 C C . LEU A 1 83 ? 11.035 -6.810 -3.297 1.00 62.88 83 LEU A C 1
ATOM 696 O O . LEU A 1 83 ? 11.080 -6.663 -4.515 1.00 62.88 83 LEU A O 1
ATOM 700 N N . PHE A 1 84 ? 11.990 -6.350 -2.490 1.00 62.56 84 PHE A N 1
ATOM 701 C CA . PHE A 1 84 ? 13.146 -5.559 -2.914 1.00 62.56 84 PHE A CA 1
ATOM 702 C C . PHE A 1 84 ? 14.001 -6.212 -4.025 1.00 62.56 84 PHE A C 1
ATOM 704 O O . PHE A 1 84 ? 14.345 -5.529 -4.991 1.00 62.56 84 PHE A O 1
ATOM 711 N N . PRO A 1 85 ? 14.344 -7.519 -3.966 1.00 59.75 85 PRO A N 1
ATOM 712 C CA . PRO A 1 85 ? 15.083 -8.159 -5.058 1.00 59.75 85 PRO A CA 1
ATOM 713 C C . PRO A 1 85 ? 14.251 -8.293 -6.342 1.00 59.75 85 PRO A C 1
ATOM 715 O O . PRO A 1 85 ? 14.810 -8.331 -7.433 1.00 59.75 85 PRO A O 1
ATOM 718 N N . ILE A 1 86 ? 12.923 -8.327 -6.228 1.00 61.00 86 ILE A N 1
ATOM 719 C CA . ILE A 1 86 ? 12.005 -8.534 -7.351 1.00 61.00 86 ILE A CA 1
ATOM 720 C C . ILE A 1 86 ? 11.788 -7.226 -8.124 1.00 61.00 86 ILE A C 1
ATOM 722 O O . ILE A 1 86 ? 11.777 -7.238 -9.353 1.00 61.00 86 ILE A O 1
ATOM 726 N N . THR A 1 87 ? 11.739 -6.080 -7.434 1.00 61.31 87 THR A N 1
ATOM 727 C CA . THR A 1 87 ? 11.719 -4.755 -8.086 1.00 61.31 87 THR A CA 1
ATOM 728 C C . THR A 1 87 ? 12.976 -4.472 -8.911 1.00 61.31 87 THR A C 1
ATOM 730 O O . THR A 1 87 ? 12.948 -3.639 -9.808 1.00 61.31 87 THR A O 1
ATOM 733 N N . LEU A 1 88 ? 14.073 -5.174 -8.617 1.00 59.66 88 LEU A N 1
ATOM 734 C CA . LEU A 1 88 ? 15.351 -5.077 -9.323 1.00 59.66 88 LEU A CA 1
ATOM 735 C C . LEU A 1 88 ? 15.376 -5.897 -10.628 1.00 59.66 88 LEU A C 1
ATOM 737 O O . LEU A 1 88 ? 16.219 -5.640 -11.480 1.00 59.66 88 LEU A O 1
ATOM 741 N N . LEU A 1 89 ? 14.466 -6.867 -10.788 1.00 58.03 89 LEU A N 1
ATOM 742 C CA . LEU A 1 89 ? 14.319 -7.699 -11.993 1.00 58.03 89 LEU A CA 1
ATOM 743 C C . LEU A 1 89 ? 13.426 -7.035 -13.047 1.00 58.03 89 LEU A C 1
ATOM 745 O O . LEU A 1 89 ? 13.731 -7.086 -14.236 1.00 58.03 89 LEU A O 1
ATOM 749 N N . SER A 1 90 ? 12.358 -6.364 -12.622 1.00 57.97 90 SER A N 1
ATOM 750 C CA . SER A 1 90 ? 11.581 -5.458 -13.470 1.00 57.97 90 SER A CA 1
ATOM 751 C C . SER A 1 90 ? 12.287 -4.111 -13.533 1.00 57.97 90 SER A C 1
ATOM 753 O O . SER A 1 90 ? 11.930 -3.204 -12.790 1.00 57.97 90 SER A O 1
ATOM 755 N N . ILE A 1 91 ? 13.319 -3.987 -14.367 1.00 56.09 91 ILE A N 1
ATOM 756 C CA . ILE A 1 91 ? 14.042 -2.727 -14.570 1.00 56.09 91 ILE A CA 1
ATOM 757 C C . ILE A 1 91 ? 13.242 -1.894 -15.584 1.00 56.09 91 ILE A C 1
ATOM 759 O O . ILE A 1 91 ? 13.399 -2.111 -16.789 1.00 56.09 91 ILE A O 1
ATOM 763 N N . PRO A 1 92 ? 12.385 -0.933 -15.174 1.00 60.22 92 PRO A N 1
ATOM 764 C CA . PRO A 1 92 ? 11.911 0.059 -16.123 1.00 60.22 92 PRO A CA 1
ATOM 765 C C . PRO A 1 92 ? 13.121 0.834 -16.652 1.00 60.22 92 PRO A C 1
ATOM 767 O O . PRO A 1 92 ? 14.091 1.063 -15.924 1.00 60.22 92 PRO A O 1
ATOM 770 N N . GLN A 1 93 ? 13.038 1.322 -17.891 1.00 62.09 93 GLN A N 1
ATOM 771 C CA . GLN A 1 93 ? 14.111 2.101 -18.530 1.00 62.09 93 GLN A CA 1
ATOM 772 C C . GLN A 1 93 ? 14.573 3.325 -17.697 1.00 62.09 93 GLN A C 1
ATOM 774 O O . GLN A 1 93 ? 15.669 3.832 -17.911 1.00 62.09 93 GLN A O 1
ATOM 779 N N . ASN A 1 94 ? 13.788 3.744 -16.690 1.00 71.56 94 ASN A N 1
ATOM 780 C CA . ASN A 1 94 ? 14.042 4.882 -15.799 1.00 71.56 94 ASN A CA 1
ATOM 781 C C . ASN A 1 94 ? 14.327 4.509 -14.325 1.00 71.56 94 ASN A C 1
ATOM 783 O O . ASN A 1 94 ? 14.159 5.352 -13.442 1.00 71.56 94 ASN A O 1
ATOM 787 N N . TYR A 1 95 ? 14.757 3.276 -14.025 1.00 74.75 95 TYR A N 1
ATOM 788 C CA . TYR A 1 95 ? 14.953 2.796 -12.643 1.00 74.75 95 TYR A CA 1
ATOM 789 C C . TYR A 1 95 ? 15.806 3.732 -11.764 1.00 74.75 95 TYR A C 1
ATOM 791 O O . TYR A 1 95 ? 15.429 4.034 -10.633 1.00 74.75 95 TYR A O 1
ATOM 799 N N . PHE A 1 96 ? 16.919 4.259 -12.290 1.00 78.81 96 PHE A N 1
ATOM 800 C CA . PHE A 1 96 ? 17.794 5.174 -11.543 1.00 78.81 96 PHE A CA 1
ATOM 801 C C . PHE A 1 96 ? 17.090 6.466 -11.115 1.00 78.81 96 PHE A C 1
ATOM 803 O O . PHE A 1 96 ? 17.268 6.911 -9.981 1.00 78.81 96 PHE A O 1
ATOM 810 N N . TYR A 1 97 ? 16.263 7.049 -11.987 1.00 82.50 97 TYR A N 1
ATOM 811 C CA . TYR A 1 97 ? 15.487 8.240 -11.645 1.00 82.50 97 TYR A CA 1
ATOM 812 C C . TYR A 1 97 ? 14.470 7.926 -10.546 1.00 82.50 97 TYR A C 1
ATOM 814 O O . TYR A 1 97 ? 14.406 8.647 -9.551 1.00 82.50 97 TYR A O 1
ATOM 822 N N . ASN A 1 98 ? 13.733 6.819 -10.677 1.00 81.12 98 ASN A N 1
ATOM 823 C CA . ASN A 1 98 ? 12.758 6.398 -9.670 1.00 81.12 98 ASN A CA 1
ATOM 824 C C . ASN A 1 98 ? 13.414 6.139 -8.310 1.00 81.12 98 ASN A C 1
ATOM 826 O O . ASN A 1 98 ? 12.867 6.550 -7.292 1.00 81.12 98 ASN A O 1
ATOM 830 N N . LEU A 1 99 ? 14.603 5.532 -8.283 1.00 81.50 99 LEU A N 1
ATOM 831 C CA . LEU A 1 99 ? 15.338 5.271 -7.046 1.00 81.50 99 LEU A CA 1
ATOM 832 C C . LEU A 1 99 ? 15.751 6.566 -6.339 1.00 81.50 99 LEU A C 1
ATOM 834 O O . LEU A 1 99 ? 15.539 6.695 -5.135 1.00 81.50 99 LEU A O 1
ATOM 838 N N . ILE A 1 100 ? 16.274 7.550 -7.079 1.00 86.19 100 ILE A N 1
ATOM 839 C CA . ILE A 1 100 ? 16.634 8.860 -6.514 1.00 86.19 100 ILE A CA 1
ATOM 840 C C . ILE A 1 100 ? 15.400 9.527 -5.894 1.00 86.19 100 ILE A C 1
ATOM 842 O O . ILE A 1 100 ? 15.445 9.962 -4.742 1.00 86.19 100 ILE A O 1
ATOM 846 N N . PHE A 1 101 ? 14.278 9.557 -6.618 1.00 85.88 101 PHE A N 1
ATOM 847 C CA . PHE A 1 101 ? 13.031 10.125 -6.102 1.00 85.88 101 PHE A CA 1
ATOM 848 C C . PHE A 1 101 ? 12.479 9.353 -4.902 1.00 85.88 101 PHE A C 1
ATOM 850 O O . PHE A 1 101 ? 12.044 9.974 -3.934 1.00 85.88 101 PHE A O 1
ATOM 857 N N . ALA A 1 102 ? 12.525 8.021 -4.925 1.00 84.06 102 ALA A N 1
ATOM 858 C CA . ALA A 1 102 ? 12.084 7.182 -3.818 1.00 84.06 102 ALA A CA 1
ATOM 859 C C . ALA A 1 102 ? 12.908 7.452 -2.550 1.00 84.06 102 ALA A C 1
ATOM 861 O O . ALA A 1 102 ? 12.336 7.619 -1.473 1.00 84.06 102 ALA A O 1
ATOM 862 N N . CYS A 1 103 ? 14.233 7.584 -2.668 1.00 85.12 103 CYS A N 1
ATOM 863 C CA . CYS A 1 103 ? 15.097 7.954 -1.547 1.00 85.12 103 CYS A CA 1
ATOM 864 C C . CYS A 1 103 ? 14.771 9.352 -1.001 1.00 85.12 103 CYS A C 1
ATOM 866 O O . CYS A 1 103 ? 14.643 9.514 0.212 1.00 85.12 103 CYS A O 1
ATOM 868 N N . ILE A 1 104 ? 14.588 10.352 -1.871 1.00 90.06 104 ILE A N 1
ATOM 869 C CA . ILE A 1 104 ? 14.210 11.717 -1.460 1.00 90.06 104 ILE A CA 1
ATOM 870 C C . ILE A 1 104 ? 12.861 11.709 -0.724 1.00 90.06 104 ILE A C 1
ATOM 872 O O . ILE A 1 104 ? 12.708 12.336 0.329 1.00 90.06 104 ILE A O 1
ATOM 876 N N . LEU A 1 105 ? 11.886 10.967 -1.250 1.00 88.00 105 LEU A N 1
ATOM 877 C CA . LEU A 1 105 ? 10.558 10.838 -0.661 1.00 88.00 105 LEU A CA 1
ATOM 878 C C . LEU A 1 105 ? 10.631 10.172 0.719 1.00 88.00 105 LEU A C 1
ATOM 880 O O . LEU A 1 105 ? 10.069 10.694 1.676 1.00 88.00 105 LEU A O 1
ATOM 884 N N . VAL A 1 106 ? 11.391 9.087 0.873 1.00 86.12 106 VAL A N 1
ATOM 885 C CA . VAL A 1 106 ? 11.550 8.414 2.173 1.00 86.12 106 VAL A CA 1
ATOM 886 C C . VAL A 1 106 ? 12.262 9.286 3.189 1.00 86.12 106 VAL A C 1
ATOM 888 O O . VAL A 1 106 ? 11.802 9.382 4.321 1.00 86.12 106 VAL A O 1
ATOM 891 N N . VAL A 1 107 ? 13.356 9.948 2.810 1.00 87.81 107 VAL A N 1
ATOM 892 C CA . VAL A 1 107 ? 14.082 10.832 3.730 1.00 87.81 107 VAL A CA 1
ATOM 893 C C . VAL A 1 107 ? 13.180 11.976 4.193 1.00 87.81 107 VAL A C 1
ATOM 895 O O . VAL A 1 107 ? 13.138 12.273 5.386 1.00 87.81 107 VAL A O 1
ATOM 898 N N . SER A 1 108 ? 12.410 12.582 3.284 1.00 87.12 108 SER A N 1
ATOM 899 C CA . SER A 1 108 ? 11.485 13.661 3.648 1.00 87.12 108 SER A CA 1
ATOM 900 C C . SER A 1 108 ? 10.350 13.179 4.560 1.00 87.12 108 SER A C 1
ATOM 902 O O . SER A 1 108 ? 10.053 13.838 5.558 1.00 87.12 108 SER A O 1
ATOM 904 N N . LEU A 1 109 ? 9.772 12.001 4.297 1.00 85.81 109 LEU A N 1
ATOM 905 C CA . LEU A 1 109 ? 8.740 11.406 5.150 1.00 85.81 109 LEU A CA 1
ATOM 906 C C . LEU A 1 109 ? 9.276 10.936 6.505 1.00 85.81 109 LEU A C 1
ATOM 908 O O . LEU A 1 109 ? 8.586 11.101 7.506 1.00 85.81 109 LEU A O 1
ATOM 912 N N . LEU A 1 110 ? 10.495 10.396 6.573 1.00 84.81 110 LEU A N 1
ATOM 913 C CA . LEU A 1 110 ? 11.134 10.015 7.835 1.00 84.81 110 LEU A CA 1
ATOM 914 C C . LEU A 1 110 ? 11.402 11.240 8.704 1.00 84.81 110 LEU A C 1
ATOM 916 O O . LEU A 1 110 ? 11.090 11.215 9.892 1.00 84.81 110 LEU A O 1
ATOM 920 N N . LEU A 1 111 ? 11.919 12.325 8.119 1.00 85.94 111 LEU A N 1
ATOM 921 C CA . LEU A 1 111 ? 12.069 13.598 8.825 1.00 85.94 111 LEU A CA 1
ATOM 922 C C . LEU A 1 111 ? 10.710 14.096 9.325 1.00 85.94 111 LEU A C 1
ATOM 924 O O . LEU A 1 111 ? 10.560 14.432 10.495 1.00 85.94 111 LEU A O 1
ATOM 928 N N . PHE A 1 112 ? 9.683 14.083 8.477 1.00 85.25 112 PHE A N 1
ATOM 929 C CA . PHE A 1 112 ? 8.339 14.475 8.894 1.00 85.25 112 PHE A CA 1
ATOM 930 C C . PHE A 1 112 ? 7.792 13.595 10.032 1.00 85.25 112 PHE A C 1
ATOM 932 O O . PHE A 1 112 ? 7.190 14.105 10.983 1.00 85.25 112 PHE A O 1
ATOM 939 N N . ALA A 1 113 ? 8.033 12.285 9.976 1.00 84.19 113 ALA A N 1
ATOM 940 C CA . ALA A 1 113 ? 7.598 11.327 10.983 1.00 84.19 113 ALA A CA 1
ATOM 941 C C . ALA A 1 113 ? 8.317 11.522 12.325 1.00 84.19 113 ALA A C 1
ATOM 943 O O . ALA A 1 113 ? 7.674 11.410 13.370 1.00 84.19 113 ALA A O 1
ATOM 944 N N . THR A 1 114 ? 9.609 11.872 12.338 1.00 83.00 114 THR A N 1
ATOM 945 C CA . THR A 1 114 ? 10.320 12.171 13.594 1.00 83.00 114 THR A CA 1
ATOM 946 C C . THR A 1 114 ? 9.804 13.450 14.254 1.00 83.00 114 THR A C 1
ATOM 948 O O . THR A 1 114 ? 9.696 13.487 15.482 1.00 83.00 114 THR A O 1
ATOM 951 N N . PHE A 1 115 ? 9.410 14.460 13.469 1.00 83.50 115 PHE A N 1
ATOM 952 C CA . PHE A 1 115 ? 8.826 15.701 13.992 1.00 83.50 115 PHE A CA 1
ATOM 953 C C . PHE A 1 115 ? 7.390 15.532 14.501 1.00 83.50 115 PHE A C 1
ATOM 955 O O . PHE A 1 115 ? 7.042 16.070 15.551 1.00 83.50 115 PHE A O 1
ATOM 962 N N . THR A 1 116 ? 6.544 14.801 13.774 1.00 77.00 116 THR A N 1
ATOM 963 C CA . THR A 1 116 ? 5.101 14.730 14.066 1.00 77.00 116 THR A CA 1
ATOM 964 C C . THR A 1 116 ? 4.695 13.508 14.887 1.00 77.00 116 THR A C 1
ATOM 966 O O . THR A 1 116 ? 3.678 13.553 15.576 1.00 77.00 116 THR A O 1
ATOM 969 N N . LYS A 1 117 ? 5.477 12.418 14.849 1.00 71.94 117 LYS A N 1
ATOM 970 C CA . LYS A 1 117 ? 5.160 11.102 15.445 1.00 71.94 117 LYS A CA 1
ATOM 971 C C . LYS A 1 117 ? 3.788 10.543 15.038 1.00 71.94 117 LYS A C 1
ATOM 973 O O . LYS A 1 117 ? 3.239 9.687 15.732 1.00 71.94 117 LYS A O 1
ATOM 978 N N . THR A 1 118 ? 3.209 11.038 13.945 1.00 71.56 118 THR A N 1
ATOM 979 C CA . THR A 1 118 ? 1.870 10.648 13.482 1.00 71.56 118 THR A CA 1
ATOM 980 C C . THR A 1 118 ? 1.906 9.535 12.445 1.00 71.56 118 THR A C 1
ATOM 982 O O . THR A 1 118 ? 0.930 8.798 12.338 1.00 71.56 118 THR A O 1
ATOM 985 N N . LEU A 1 119 ? 3.008 9.417 11.700 1.00 77.81 119 LEU A N 1
ATOM 986 C CA . LEU A 1 119 ? 3.138 8.527 10.549 1.00 77.81 119 LEU A CA 1
ATOM 987 C C . LEU A 1 119 ? 3.901 7.251 10.934 1.00 77.81 119 LEU A C 1
ATOM 989 O O . LEU A 1 119 ? 4.926 7.321 11.616 1.00 77.81 119 LEU A O 1
ATOM 993 N N . GLY A 1 120 ? 3.382 6.086 10.544 1.00 77.12 120 GLY A N 1
ATOM 994 C CA . GLY A 1 120 ? 3.991 4.798 10.864 1.00 77.12 120 GLY A CA 1
ATOM 995 C C . GLY A 1 120 ? 5.179 4.496 9.954 1.00 77.12 120 GLY A C 1
ATOM 996 O O . GLY A 1 120 ? 5.162 4.831 8.774 1.00 77.12 120 GLY A O 1
ATOM 997 N N . ILE A 1 121 ? 6.200 3.803 10.472 1.00 74.50 121 ILE A N 1
ATOM 998 C CA . ILE A 1 121 ? 7.347 3.354 9.659 1.00 74.50 121 ILE A CA 1
ATOM 999 C C . ILE A 1 121 ? 6.876 2.535 8.446 1.00 74.50 121 ILE A C 1
ATOM 1001 O O . ILE A 1 121 ? 7.378 2.726 7.342 1.00 74.50 121 ILE A O 1
ATOM 1005 N N . GLY A 1 122 ? 5.872 1.675 8.622 1.00 72.81 122 GLY A N 1
ATOM 1006 C CA . GLY A 1 122 ? 5.377 0.849 7.525 1.00 72.81 122 GLY A CA 1
ATOM 1007 C C . GLY A 1 122 ? 4.633 1.620 6.428 1.00 72.81 122 GLY A C 1
ATOM 1008 O O . GLY A 1 122 ? 4.681 1.201 5.275 1.00 72.81 122 GLY A O 1
ATOM 1009 N N . ASP A 1 123 ? 4.031 2.780 6.733 1.00 79.81 123 ASP A N 1
ATOM 1010 C CA . ASP A 1 123 ? 3.474 3.673 5.704 1.00 79.81 123 ASP A CA 1
ATOM 1011 C C . ASP A 1 123 ? 4.593 4.167 4.767 1.00 79.81 123 ASP A C 1
ATOM 1013 O O . ASP A 1 123 ? 4.430 4.230 3.548 1.00 79.81 123 ASP A O 1
ATOM 1017 N N . ILE A 1 124 ? 5.756 4.491 5.342 1.00 81.06 124 ILE A N 1
ATOM 1018 C CA . ILE A 1 124 ? 6.927 5.003 4.618 1.00 81.06 124 ILE A CA 1
ATOM 1019 C C . ILE A 1 124 ? 7.541 3.907 3.747 1.00 81.06 124 ILE A C 1
ATOM 1021 O O . ILE A 1 124 ? 7.854 4.150 2.583 1.00 81.06 124 ILE A O 1
ATOM 1025 N N . GLU A 1 125 ? 7.688 2.697 4.286 1.00 78.62 125 GLU A N 1
ATOM 1026 C CA . GLU A 1 125 ? 8.200 1.546 3.533 1.00 78.62 125 GLU A CA 1
ATOM 1027 C C . GLU A 1 125 ? 7.285 1.180 2.359 1.00 78.62 125 GLU A C 1
ATOM 1029 O O . GLU A 1 125 ? 7.761 0.898 1.257 1.00 78.62 125 GLU A O 1
ATOM 1034 N N . PHE A 1 126 ? 5.968 1.244 2.561 1.00 78.12 126 PHE A N 1
ATOM 1035 C CA . PHE A 1 126 ? 5.002 1.014 1.494 1.00 78.12 126 PHE A CA 1
ATOM 1036 C C . PHE A 1 126 ? 5.124 2.055 0.368 1.00 78.12 126 PHE A C 1
ATOM 1038 O O . PHE A 1 126 ? 5.171 1.716 -0.821 1.00 78.12 126 PHE A O 1
ATOM 1045 N N . LEU A 1 127 ? 5.216 3.337 0.734 1.00 82.88 127 LEU A N 1
ATOM 1046 C CA . LEU A 1 127 ? 5.394 4.430 -0.224 1.00 82.88 127 LEU A CA 1
ATOM 1047 C C . LEU A 1 127 ? 6.736 4.353 -0.963 1.00 82.88 127 LEU A C 1
ATOM 1049 O O . LEU A 1 127 ? 6.818 4.706 -2.138 1.00 82.88 127 LEU A O 1
ATOM 1053 N N . PHE A 1 128 ? 7.778 3.838 -0.313 1.00 82.12 128 PHE A N 1
ATOM 1054 C CA . PHE A 1 128 ? 9.064 3.593 -0.955 1.00 82.12 128 PHE A CA 1
ATOM 1055 C C . PHE A 1 128 ? 8.959 2.555 -2.074 1.00 82.12 128 PHE A C 1
ATOM 1057 O O . PHE A 1 128 ? 9.382 2.812 -3.201 1.00 82.12 128 PHE A O 1
ATOM 1064 N N . ILE A 1 129 ? 8.361 1.397 -1.781 1.00 77.69 129 ILE A N 1
ATOM 1065 C CA . ILE A 1 129 ? 8.265 0.290 -2.741 1.00 77.69 129 ILE A CA 1
ATOM 1066 C C . ILE A 1 129 ? 7.344 0.656 -3.902 1.00 77.69 129 ILE A C 1
ATOM 1068 O O . ILE A 1 129 ? 7.696 0.425 -5.057 1.00 77.69 129 ILE A O 1
ATOM 1072 N N . THR A 1 130 ? 6.208 1.301 -3.626 1.00 77.88 130 THR A N 1
ATOM 1073 C CA . THR A 1 130 ? 5.349 1.827 -4.699 1.00 77.88 130 THR A CA 1
ATOM 1074 C C . THR A 1 130 ? 6.094 2.831 -5.581 1.00 77.88 130 THR A C 1
ATOM 1076 O O . THR A 1 130 ? 5.948 2.786 -6.797 1.00 77.88 130 THR A O 1
ATOM 1079 N N . CYS A 1 131 ? 6.955 3.685 -5.018 1.00 82.62 131 CYS A N 1
ATOM 1080 C CA . CYS A 1 131 ? 7.726 4.661 -5.800 1.00 82.62 131 CYS A CA 1
ATOM 1081 C C . CYS A 1 131 ? 8.781 3.995 -6.684 1.00 82.62 131 CYS A C 1
ATOM 1083 O O . CYS A 1 131 ? 9.004 4.433 -7.810 1.00 82.62 131 CYS A O 1
ATOM 1085 N N . LEU A 1 132 ? 9.393 2.910 -6.212 1.00 77.56 132 LEU A N 1
ATOM 1086 C CA . LEU A 1 132 ? 10.331 2.134 -7.019 1.00 77.56 132 LEU A CA 1
ATOM 1087 C C . LEU A 1 132 ? 9.648 1.457 -8.212 1.00 77.56 132 LEU A C 1
ATOM 1089 O O . LEU A 1 132 ? 10.176 1.518 -9.322 1.00 77.56 132 LEU A O 1
ATOM 1093 N N . ILE A 1 133 ? 8.480 0.845 -7.994 1.00 74.69 133 ILE A N 1
ATOM 1094 C CA . ILE A 1 133 ? 7.766 0.073 -9.024 1.00 74.69 133 ILE A CA 1
ATOM 1095 C C . ILE A 1 133 ? 7.131 0.995 -10.072 1.00 74.69 133 ILE A C 1
ATOM 1097 O O . ILE A 1 133 ? 7.249 0.762 -11.272 1.00 74.69 133 ILE A O 1
ATOM 1101 N N . TRP A 1 134 ? 6.461 2.049 -9.614 1.00 75.56 134 TRP A N 1
ATOM 1102 C CA . TRP A 1 134 ? 5.547 2.866 -10.419 1.00 75.56 134 TRP A CA 1
ATOM 1103 C C . TRP A 1 134 ? 6.048 4.290 -10.675 1.00 75.56 134 TRP A C 1
ATOM 1105 O O . TRP A 1 134 ? 5.550 5.006 -11.544 1.00 75.56 134 TRP A O 1
ATOM 1115 N N . GLY A 1 135 ? 7.088 4.710 -9.962 1.00 80.38 135 GLY A N 1
ATOM 1116 C CA . GLY A 1 135 ? 7.661 6.041 -10.083 1.00 80.38 135 GLY A CA 1
ATOM 1117 C C . GLY A 1 135 ? 6.955 7.094 -9.233 1.00 80.38 135 GLY A C 1
ATOM 1118 O O . GLY A 1 135 ? 5.917 6.884 -8.602 1.00 80.38 135 GLY A O 1
ATOM 1119 N N . TRP A 1 136 ? 7.562 8.276 -9.220 1.00 83.62 136 TRP A N 1
ATOM 1120 C CA . TRP A 1 136 ? 7.212 9.375 -8.320 1.00 83.62 136 TRP A CA 1
ATOM 1121 C C . TRP A 1 136 ? 5.844 10.008 -8.613 1.00 83.62 136 TRP A C 1
ATOM 1123 O O . TRP A 1 136 ? 5.127 10.395 -7.696 1.00 83.62 136 TRP A O 1
ATOM 1133 N N . TYR A 1 137 ? 5.455 10.115 -9.886 1.00 85.56 137 TYR A N 1
ATOM 1134 C CA . TYR A 1 137 ? 4.186 10.750 -10.254 1.00 85.56 137 TYR A CA 1
ATOM 1135 C C . TYR A 1 137 ? 2.994 9.946 -9.722 1.00 85.56 137 TYR A C 1
ATOM 1137 O O . TYR A 1 137 ? 2.060 10.488 -9.132 1.00 85.56 137 TYR A O 1
ATOM 1145 N N . GLN A 1 138 ? 3.068 8.627 -9.881 1.00 84.12 138 GLN A N 1
ATOM 1146 C CA . GLN A 1 138 ? 2.009 7.706 -9.497 1.00 84.12 138 GLN A CA 1
ATOM 1147 C C . GLN A 1 138 ? 1.904 7.607 -7.969 1.00 84.12 138 GLN A C 1
ATOM 1149 O O . GLN A 1 138 ? 0.799 7.608 -7.427 1.00 84.12 138 GLN A O 1
ATOM 1154 N N . THR A 1 139 ? 3.028 7.633 -7.246 1.00 86.56 139 THR A N 1
ATOM 1155 C CA . THR A 1 139 ? 2.997 7.659 -5.776 1.00 86.56 139 THR A CA 1
ATOM 1156 C C . THR A 1 139 ? 2.436 8.941 -5.196 1.00 86.56 139 THR A C 1
ATOM 1158 O O . THR A 1 139 ? 1.678 8.873 -4.230 1.00 86.56 139 THR A O 1
ATOM 1161 N N . LEU A 1 140 ? 2.720 10.102 -5.789 1.00 87.94 140 LEU A N 1
ATOM 1162 C CA . LEU A 1 140 ? 2.101 11.354 -5.353 1.00 87.94 140 LEU A CA 1
ATOM 1163 C C . LEU A 1 140 ? 0.577 11.321 -5.514 1.00 87.94 140 LEU A C 1
ATOM 1165 O O . LEU A 1 140 ? -0.138 11.725 -4.597 1.00 87.94 140 LEU A O 1
ATOM 1169 N N . LEU A 1 141 ? 0.073 10.775 -6.626 1.00 89.31 141 LEU A N 1
ATOM 1170 C CA . LEU A 1 141 ? -1.366 10.569 -6.822 1.00 89.31 141 LEU A CA 1
ATOM 1171 C C . LEU A 1 141 ? -1.949 9.621 -5.769 1.00 89.31 141 LEU A C 1
ATOM 1173 O O . LEU A 1 141 ? -3.005 9.909 -5.202 1.00 89.31 141 LEU A O 1
ATOM 1177 N N . ILE A 1 142 ? -1.250 8.524 -5.462 1.00 89.19 142 ILE A N 1
ATOM 1178 C CA . ILE A 1 142 ? -1.662 7.579 -4.418 1.00 89.19 142 ILE A CA 1
ATOM 1179 C C . ILE A 1 142 ? -1.775 8.290 -3.063 1.00 89.19 142 ILE A C 1
ATOM 1181 O O . ILE A 1 142 ? -2.798 8.161 -2.386 1.00 89.19 142 ILE A O 1
ATOM 1185 N N . ILE A 1 143 ? -0.777 9.092 -2.679 1.00 89.69 143 ILE A N 1
ATOM 1186 C CA . ILE A 1 143 ? -0.781 9.861 -1.422 1.00 89.69 143 ILE A CA 1
ATOM 1187 C C . ILE A 1 143 ? -1.929 10.883 -1.412 1.00 89.69 143 ILE A C 1
ATOM 1189 O O . ILE A 1 143 ? -2.652 11.014 -0.419 1.00 89.69 143 ILE A O 1
ATOM 1193 N N . GLN A 1 144 ? -2.146 11.591 -2.519 1.00 91.06 144 GLN A N 1
ATOM 1194 C CA . GLN A 1 144 ? -3.194 12.602 -2.624 1.00 91.06 144 GLN A CA 1
ATOM 1195 C C . GLN A 1 144 ? -4.592 11.995 -2.452 1.00 91.06 144 GLN A C 1
ATOM 1197 O O . GLN A 1 144 ? -5.369 12.452 -1.615 1.00 91.06 144 GLN A O 1
ATOM 1202 N N . TRP A 1 145 ? -4.921 10.936 -3.189 1.00 90.56 145 TRP A N 1
ATOM 1203 C CA . TRP A 1 145 ? -6.246 10.317 -3.095 1.00 90.56 145 TRP A CA 1
ATOM 1204 C C . TRP A 1 145 ? -6.456 9.561 -1.779 1.00 90.56 145 TRP A C 1
ATOM 1206 O O . TRP A 1 145 ? -7.541 9.634 -1.200 1.00 90.56 145 TRP A O 1
ATOM 1216 N N . SER A 1 146 ? -5.426 8.892 -1.254 1.00 89.31 146 SER A N 1
ATOM 1217 C CA . SER A 1 146 ? -5.526 8.186 0.033 1.00 89.31 146 SER A CA 1
ATOM 1218 C C . SER A 1 146 ? -5.742 9.148 1.203 1.00 89.31 146 SER A C 1
ATOM 1220 O O . SER A 1 146 ? -6.576 8.881 2.072 1.00 89.31 146 SER A O 1
ATOM 1222 N N . SER A 1 147 ? -5.065 10.300 1.207 1.00 88.38 147 SER A N 1
ATOM 1223 C CA . SER A 1 147 ? -5.267 11.339 2.222 1.00 88.38 147 SER A CA 1
ATOM 1224 C C . SER A 1 147 ? -6.659 11.973 2.146 1.00 88.38 147 SER A C 1
ATOM 1226 O O . SER A 1 147 ? -7.278 12.172 3.191 1.00 88.38 147 SER A O 1
ATOM 1228 N N . LEU A 1 148 ? -7.205 12.204 0.945 1.00 90.00 148 LEU A N 1
ATOM 1229 C CA . LEU A 1 148 ? -8.580 12.691 0.766 1.00 90.00 148 LEU A CA 1
ATOM 1230 C C . LEU A 1 148 ? -9.620 11.698 1.302 1.00 90.00 148 LEU A C 1
ATOM 1232 O O . LEU A 1 148 ? -10.517 12.089 2.053 1.00 90.00 148 LEU A O 1
ATOM 1236 N N . ILE A 1 149 ? -9.478 10.410 0.970 1.00 87.56 149 ILE A N 1
ATOM 1237 C CA . ILE A 1 149 ? -10.358 9.345 1.477 1.00 87.56 149 ILE A CA 1
ATOM 1238 C C . ILE A 1 149 ? -10.276 9.275 3.004 1.00 87.56 149 ILE A C 1
ATOM 1240 O O . ILE A 1 149 ? -11.302 9.196 3.684 1.00 87.56 149 ILE A O 1
ATOM 1244 N N . MET A 1 150 ? -9.065 9.346 3.560 1.00 85.38 150 MET A N 1
ATOM 1245 C CA . MET A 1 150 ? -8.870 9.278 5.004 1.00 85.38 150 MET A CA 1
ATOM 1246 C C . MET A 1 150 ? -9.461 10.490 5.728 1.00 85.38 150 MET A C 1
ATOM 1248 O O . MET A 1 150 ? -10.109 10.332 6.762 1.00 85.38 150 MET A O 1
ATOM 1252 N N . LEU A 1 151 ? -9.290 11.692 5.176 1.00 87.00 151 LEU A N 1
ATOM 1253 C CA . LEU A 1 151 ? -9.879 12.914 5.717 1.00 87.00 151 LEU A CA 1
ATOM 1254 C C . LEU A 1 151 ? -11.405 12.813 5.725 1.00 87.00 151 LEU A C 1
ATOM 1256 O O . LEU A 1 151 ? -12.031 13.106 6.744 1.00 87.00 151 LEU A O 1
ATOM 1260 N N . PHE A 1 152 ? -12.001 12.330 4.633 1.00 87.94 152 PHE A N 1
ATOM 1261 C CA . PHE A 1 152 ? -13.440 12.102 4.555 1.00 87.94 152 PHE A CA 1
ATOM 1262 C C . PHE A 1 152 ? -13.901 11.143 5.662 1.00 87.94 152 PHE A C 1
ATOM 1264 O O . PHE A 1 152 ? -14.750 11.502 6.475 1.00 87.94 152 PHE A O 1
ATOM 1271 N N . ILE A 1 153 ? -13.274 9.968 5.790 1.00 84.56 153 ILE A N 1
ATOM 1272 C CA . ILE A 1 153 ? -13.600 8.988 6.841 1.00 84.56 153 ILE A CA 1
ATOM 1273 C C . ILE A 1 153 ? -13.424 9.583 8.246 1.00 84.56 153 ILE A C 1
ATOM 1275 O O . ILE A 1 153 ? -14.251 9.331 9.130 1.00 84.56 153 ILE A O 1
ATOM 1279 N N . PHE A 1 154 ? -12.382 10.386 8.465 1.00 83.62 154 PHE A N 1
ATOM 1280 C CA . PHE A 1 154 ? -12.116 11.047 9.740 1.00 83.62 154 PHE A CA 1
ATOM 1281 C C . PHE A 1 154 ? -13.232 12.018 10.137 1.00 83.62 154 PHE A C 1
ATOM 1283 O O . PHE A 1 154 ? -13.650 12.019 11.298 1.00 83.62 154 PHE A O 1
ATOM 1290 N N . VAL A 1 155 ? -13.771 12.788 9.187 1.00 88.31 155 VAL A N 1
ATOM 1291 C CA . VAL A 1 155 ? -14.887 13.716 9.435 1.00 88.31 155 VAL A CA 1
ATOM 1292 C C . VAL A 1 155 ? -16.129 12.975 9.945 1.00 88.31 155 VAL A C 1
ATOM 1294 O O . VAL A 1 155 ? -16.755 13.443 10.899 1.00 88.31 155 VAL A O 1
ATOM 1297 N N . PHE A 1 156 ? -16.444 11.803 9.379 1.00 83.69 156 PHE A N 1
ATOM 1298 C CA . PHE A 1 156 ? -17.615 11.008 9.776 1.00 83.69 156 PHE A CA 1
ATOM 1299 C C . PHE A 1 156 ? -17.404 10.185 11.046 1.00 83.69 156 PHE A C 1
ATOM 1301 O O . PHE A 1 156 ? -18.307 10.082 11.872 1.00 83.69 156 PHE A O 1
ATOM 1308 N N . THR A 1 157 ? -16.233 9.570 11.216 1.00 79.00 157 THR A N 1
ATOM 1309 C CA . THR A 1 157 ? -16.000 8.637 12.331 1.00 79.00 157 THR A CA 1
ATOM 1310 C C . THR A 1 157 ? -15.416 9.300 13.575 1.00 79.00 157 THR A C 1
ATOM 1312 O O . THR A 1 157 ? -15.534 8.726 14.657 1.00 79.00 157 THR A O 1
ATOM 1315 N N . ARG A 1 158 ? -14.782 10.481 13.450 1.00 74.94 158 ARG A N 1
ATOM 1316 C CA . ARG A 1 158 ? -14.133 11.247 14.539 1.00 74.94 158 ARG A CA 1
ATOM 1317 C C . ARG A 1 158 ? -13.173 10.421 15.412 1.00 74.94 158 ARG A C 1
ATOM 1319 O O . ARG A 1 158 ? -12.880 10.784 16.552 1.00 74.94 158 ARG A O 1
ATOM 1326 N N . LYS A 1 159 ? -12.669 9.295 14.899 1.00 70.38 159 LYS A N 1
ATOM 1327 C CA . LYS A 1 159 ? -11.752 8.416 15.632 1.00 70.38 159 LYS A CA 1
ATOM 1328 C C . LYS A 1 159 ? -10.365 9.049 15.699 1.00 70.38 159 LYS A C 1
ATOM 1330 O O . LYS A 1 159 ? -9.846 9.522 14.697 1.00 70.38 159 LYS A O 1
ATOM 1335 N N . LYS A 1 160 ? -9.742 9.005 16.882 1.00 61.75 160 LYS A N 1
ATOM 1336 C CA . LYS A 1 160 ? -8.417 9.604 17.139 1.00 61.75 160 LYS A CA 1
ATOM 1337 C C . LYS A 1 160 ? -7.266 8.935 16.380 1.00 61.75 160 LYS A C 1
ATOM 1339 O O . LYS A 1 160 ? -6.221 9.552 16.222 1.00 61.75 160 LYS A O 1
ATOM 1344 N N . LYS A 1 161 ? -7.429 7.678 15.962 1.00 66.12 161 LYS A N 1
ATOM 1345 C CA . LYS A 1 161 ? -6.440 6.921 15.187 1.00 66.12 161 LYS A CA 1
ATOM 1346 C C . LYS A 1 161 ? -7.167 6.130 14.109 1.00 66.12 161 LYS A C 1
ATOM 1348 O O . LYS A 1 161 ? -8.101 5.391 14.425 1.00 66.12 161 LYS A O 1
ATOM 1353 N N . LEU A 1 162 ? -6.750 6.309 12.862 1.00 67.25 162 LEU A N 1
ATOM 1354 C CA . LEU A 1 162 ? -7.256 5.572 11.712 1.00 67.25 162 LEU A CA 1
ATOM 1355 C C . LEU A 1 162 ? -6.064 4.945 10.976 1.00 67.25 162 LEU A C 1
ATOM 1357 O O . LEU A 1 162 ? -5.066 5.636 10.779 1.00 67.25 162 LEU A O 1
ATOM 1361 N N . PRO A 1 163 ? -6.141 3.657 10.601 1.00 73.75 163 PRO A N 1
ATOM 1362 C CA . PRO A 1 163 ? -5.075 3.000 9.851 1.00 73.75 163 PRO A CA 1
ATOM 1363 C C . PRO A 1 163 ? -5.019 3.561 8.421 1.00 73.75 163 PRO A C 1
ATOM 1365 O O . PRO A 1 163 ? -6.020 3.512 7.708 1.00 73.75 163 PRO A O 1
ATOM 1368 N N . PHE A 1 164 ? -3.864 4.095 8.009 1.00 78.06 164 PHE A N 1
ATOM 1369 C CA . PHE A 1 164 ? -3.666 4.763 6.711 1.00 78.06 164 PHE A CA 1
ATOM 1370 C C . PHE A 1 164 ? -3.450 3.788 5.543 1.00 78.06 164 PHE A C 1
ATOM 1372 O O . PHE A 1 164 ? -3.959 4.016 4.444 1.00 78.06 164 PHE A O 1
ATOM 1379 N N . ILE A 1 165 ? -2.806 2.652 5.814 1.00 76.19 165 ILE A N 1
ATOM 1380 C CA . ILE A 1 165 ? -2.482 1.586 4.851 1.00 76.19 165 ILE A CA 1
ATOM 1381 C C . ILE A 1 165 ? -3.697 1.051 4.080 1.00 76.19 165 ILE A C 1
ATOM 1383 O O . ILE A 1 165 ? -3.589 0.891 2.865 1.00 76.19 165 ILE A O 1
ATOM 1387 N N . PRO A 1 166 ? -4.876 0.858 4.700 1.00 76.44 166 PRO A N 1
ATOM 1388 C CA . PRO A 1 166 ? -6.138 0.700 3.990 1.00 76.44 166 PRO A CA 1
ATOM 1389 C C . PRO A 1 166 ? -6.303 1.679 2.817 1.00 76.44 166 PRO A C 1
ATOM 1391 O O . PRO A 1 166 ? -6.274 1.279 1.652 1.00 76.44 166 PRO A O 1
ATOM 1394 N N . ALA A 1 167 ? -6.415 2.978 3.089 1.00 83.19 167 ALA A N 1
ATOM 1395 C CA . ALA A 1 167 ? -6.668 3.965 2.044 1.00 83.19 167 ALA A CA 1
ATOM 1396 C C . ALA A 1 167 ? -5.592 3.932 0.944 1.00 83.19 167 ALA A C 1
ATOM 1398 O O . ALA A 1 167 ? -5.934 4.020 -0.234 1.00 83.19 167 ALA A O 1
ATOM 1399 N N . LEU A 1 168 ? -4.323 3.731 1.316 1.00 83.06 168 LEU A N 1
ATOM 1400 C CA . LEU A 1 168 ? -3.223 3.549 0.366 1.00 83.06 168 LEU A CA 1
ATOM 1401 C C . LEU A 1 168 ? -3.446 2.344 -0.556 1.00 83.06 168 LEU A C 1
ATOM 1403 O O . LEU A 1 168 ? -3.416 2.502 -1.772 1.00 83.06 168 LEU A O 1
ATOM 1407 N N . SER A 1 169 ? -3.730 1.169 0.006 1.00 81.38 169 SER A N 1
ATOM 1408 C CA . SER A 1 169 ? -3.927 -0.073 -0.752 1.00 81.38 169 SER A CA 1
ATOM 1409 C C . SER A 1 169 ? -5.120 -0.036 -1.712 1.00 81.38 169 SER A C 1
ATOM 1411 O O . SER A 1 169 ? -5.070 -0.590 -2.806 1.00 81.38 169 SER A O 1
ATOM 1413 N N . LEU A 1 170 ? -6.206 0.641 -1.334 1.00 82.50 170 LEU A N 1
ATOM 1414 C CA . LEU A 1 170 ? -7.376 0.765 -2.200 1.00 82.50 170 LEU A CA 1
ATOM 1415 C C . LEU A 1 170 ? -7.043 1.637 -3.410 1.00 82.50 170 LEU A C 1
ATOM 1417 O O . LEU A 1 170 ? -7.357 1.282 -4.544 1.00 82.50 170 LEU A O 1
ATOM 1421 N N . VAL A 1 171 ? -6.369 2.763 -3.174 1.00 86.44 171 VAL A N 1
ATOM 1422 C CA . VAL A 1 171 ? -5.968 3.677 -4.244 1.00 86.44 171 VAL A CA 1
ATOM 1423 C C . VAL A 1 171 ? -4.909 3.044 -5.145 1.00 86.44 171 VAL A C 1
ATOM 1425 O O . VAL A 1 171 ? -4.977 3.238 -6.354 1.00 86.44 171 VAL A O 1
ATOM 1428 N N . THR A 1 172 ? -3.974 2.251 -4.611 1.00 82.25 172 THR A N 1
ATOM 1429 C CA . THR A 1 172 ? -2.988 1.539 -5.442 1.00 82.25 172 THR A CA 1
ATOM 1430 C C . THR A 1 172 ? -3.647 0.525 -6.370 1.00 82.25 172 THR A C 1
ATOM 1432 O O . THR A 1 172 ? -3.300 0.475 -7.546 1.00 82.25 172 THR A O 1
ATOM 1435 N N . ILE A 1 173 ? -4.643 -0.225 -5.887 1.00 80.69 173 ILE A N 1
ATOM 1436 C CA . ILE A 1 173 ? -5.419 -1.155 -6.720 1.00 80.69 173 ILE A CA 1
ATOM 1437 C C . ILE A 1 173 ? -6.211 -0.399 -7.797 1.00 80.69 173 ILE A C 1
ATOM 1439 O O . ILE A 1 173 ? -6.227 -0.814 -8.952 1.00 80.69 173 ILE A O 1
ATOM 1443 N N . LEU A 1 174 ? -6.832 0.735 -7.460 1.00 83.19 174 LEU A N 1
ATOM 1444 C CA . LEU A 1 174 ? -7.522 1.561 -8.457 1.00 83.19 174 LEU A CA 1
ATOM 1445 C C . LEU A 1 174 ? -6.560 2.127 -9.507 1.00 83.19 174 LEU A C 1
ATOM 1447 O O . LEU A 1 174 ? -6.885 2.145 -10.690 1.00 83.19 174 LEU A O 1
ATOM 1451 N N . CYS A 1 175 ? -5.375 2.573 -9.089 1.00 80.38 175 CYS A N 1
ATOM 1452 C CA . CYS A 1 175 ? -4.369 3.112 -9.999 1.00 80.38 175 CYS A CA 1
ATOM 1453 C C . CYS A 1 175 ? -3.857 2.034 -10.963 1.00 80.38 175 CYS A C 1
ATOM 1455 O O . CYS A 1 175 ? -3.711 2.309 -12.152 1.00 80.38 175 CYS A O 1
ATOM 1457 N N . LEU A 1 176 ? -3.691 0.799 -10.475 1.00 75.00 176 LEU A N 1
ATOM 1458 C CA . LEU A 1 176 ? -3.400 -0.368 -11.306 1.00 75.00 176 LEU A CA 1
ATOM 1459 C C . LEU A 1 176 ? -4.452 -0.576 -12.395 1.00 75.00 176 LEU A C 1
ATOM 1461 O O . LEU A 1 176 ? -4.095 -0.676 -13.562 1.00 75.00 176 LEU A O 1
ATOM 1465 N N . PHE A 1 177 ? -5.739 -0.581 -12.044 1.00 75.56 177 PHE A N 1
ATOM 1466 C CA . PHE A 1 177 ? -6.807 -0.741 -13.038 1.00 75.56 177 PHE A CA 1
ATOM 1467 C C . PHE A 1 177 ? -6.824 0.367 -14.097 1.00 75.56 177 PHE A C 1
ATOM 1469 O O . PHE A 1 177 ? -7.154 0.100 -15.245 1.00 75.56 177 PHE A O 1
ATOM 1476 N N . ILE A 1 178 ? -6.478 1.601 -13.725 1.00 76.25 178 ILE A N 1
ATOM 1477 C CA . ILE A 1 178 ? -6.464 2.738 -14.657 1.00 76.25 178 ILE A CA 1
ATOM 1478 C C . ILE A 1 178 ? -5.274 2.662 -15.621 1.00 76.25 178 ILE A C 1
ATOM 1480 O O . ILE A 1 178 ? -5.400 3.082 -16.762 1.00 76.25 178 ILE A O 1
ATOM 1484 N N . GLN A 1 179 ? -4.125 2.155 -15.170 1.00 67.00 179 GLN A N 1
ATOM 1485 C CA . GLN A 1 179 ? -2.924 2.028 -16.003 1.00 67.00 179 GLN A CA 1
ATOM 1486 C C . GLN A 1 179 ? -2.892 0.739 -16.835 1.00 67.00 179 GLN A C 1
ATOM 1488 O O . GLN A 1 179 ? -2.145 0.669 -17.805 1.00 67.00 179 GLN A O 1
ATOM 1493 N N . GLY A 1 180 ? -3.657 -0.281 -16.434 1.00 53.75 180 GLY A N 1
ATOM 1494 C CA . GLY A 1 180 ? -3.773 -1.566 -17.128 1.00 53.75 180 GLY A CA 1
ATOM 1495 C C . GLY A 1 180 ? -4.774 -1.606 -18.289 1.00 53.75 180 GLY A C 1
ATOM 1496 O O . GLY A 1 180 ? -4.965 -2.680 -18.853 1.00 53.75 180 GLY A O 1
ATOM 1497 N N . CYS A 1 181 ? -5.408 -0.478 -18.628 1.00 40.03 181 CYS A N 1
ATOM 1498 C CA . CYS A 1 181 ? -6.245 -0.278 -19.818 1.00 40.03 181 CYS A CA 1
ATOM 1499 C C . CYS A 1 181 ? -5.540 0.675 -20.787 1.00 40.03 181 CYS A C 1
ATOM 1501 O O . CYS A 1 181 ? -5.610 0.420 -22.010 1.00 40.03 181 CYS A 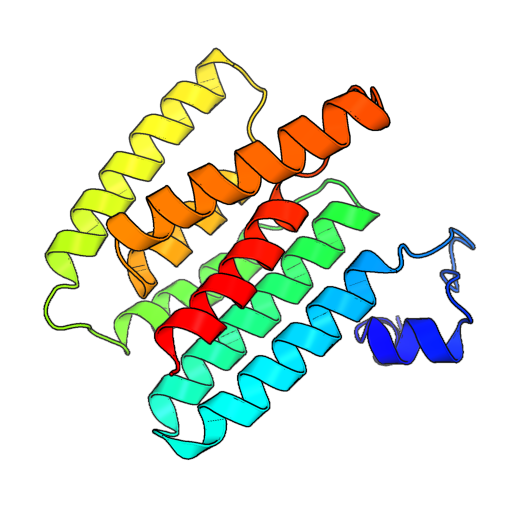O 1
#

Radius of gyration: 16.69 Å; chains: 1; bounding box: 38×39×40 Å

pLDDT: mean 71.47, std 11.34, range [40.03, 91.06]

Organism: Limosilactobacillus reuteri (NCBI:txid1598)

InterPro domains:
  IPR010627 Prepilin peptidase A24, N-terminal [PF06750] (1-45)
  IPR050882 Prepilin leader peptidase/N-methyltransferase [PTHR30487] (1-179)